Protein AF-A0A5S6QDU8-F1 (afdb_monomer)

Sequence (157 aa):
MADNNNSPTPPPAPKPESVLPIAIEAQVARAKAIKFLIDQMRMSKENLNAQWNSIMCQQDNEVREAIQVAENNTIMRISAECGTDLNQLAALLVSLKMKCTKGSILRCNTWITKNSGNQKCEELIMRYLLAIVKHTRNTAKFKLYILYVVNDLLHNW

Mean predicted aligned error: 12.24 Å

Foldseek 3Di:
DDDDDDDDDDDDDDDDDDPPPPVVVVVVVVVVVVVVVVVVVVVVVVVVVVVVVVVVVVVVVVVVVVVLVVLVVVLVVLCVVLVHDCVVLVVLLVVCLVPVDPVSLVVNLVSQVVSPPDPSSVVSVVSVLVSVLPDPPRDPVSNVSSVVSVVVNVVVD

Solvent-accessible surface area (backbone atoms only — not comparable to full-atom values): 9206 Å² total; per-residue (Å²): 134,88,81,91,83,90,83,87,85,80,83,86,78,85,80,86,81,84,81,66,72,70,61,55,56,55,51,52,53,49,50,52,52,51,51,52,52,52,51,50,52,49,52,53,50,52,51,52,51,51,51,50,54,51,51,53,53,49,52,55,48,53,53,53,50,52,50,52,51,54,51,50,53,50,44,53,52,46,28,63,76,61,72,50,71,63,66,61,54,49,55,47,49,51,49,32,63,77,48,82,40,73,70,42,48,48,53,46,51,54,54,49,61,69,61,38,82,44,72,68,35,41,51,36,50,53,52,51,55,48,53,54,57,68,38,80,91,53,51,70,70,47,43,51,52,51,50,51,49,51,53,53,46,66,76,73,105

Organism: Trichuris muris (NCBI:txid70415)

InterPro domains:
  IPR006569 CID domain [PF04818] (91-156)
  IPR006569 CID domain [PS51391] (81-157)
  IPR008942 ENTH/VHS [G3DSA:1.25.40.90] (82-157)

pLDDT: mean 84.75, std 15.49, range [37.91, 96.88]

Radius of gyration: 42.69 Å; Cα contacts (8 Å, |Δi|>4): 56; chains: 1; bounding box: 100×36×125 Å

Secondary structure (DSSP, 8-state):
-------PPPPPPPPPP---HHHHHHHHHHHHHHHHHHHHHHHHHHHHHHHHHHHHHHHHHHHHHHHHHHHHHHHHHHHHHHT--HHHHHHHHHHHHH---HHHHHHHHHHHHHH--SHHHHHHHHHHHHHHHH-TTS-HHHHHHHHHHHHHHHHH-

Nearest PDB structures (foldseek):
  6ww7-assembly1_B  TM=3.226E-01  e=5.254E+00  Homo sapiens

Structure (mmCIF, N/CA/C/O backbone):
data_AF-A0A5S6QDU8-F1
#
_entry.id   AF-A0A5S6QDU8-F1
#
loop_
_atom_site.group_PDB
_atom_site.id
_atom_site.type_symbol
_atom_site.label_atom_id
_atom_site.label_alt_id
_atom_site.label_comp_id
_atom_site.label_asym_id
_atom_site.label_entity_id
_atom_site.label_seq_id
_atom_site.pdbx_PDB_ins_code
_atom_site.Cartn_x
_atom_site.Cartn_y
_atom_site.Cartn_z
_atom_site.occupancy
_atom_site.B_iso_or_equiv
_atom_site.auth_seq_id
_atom_site.auth_comp_id
_atom_site.auth_asym_id
_atom_site.auth_atom_id
_atom_site.pdbx_PDB_model_num
ATOM 1 N N . MET A 1 1 ? 84.782 21.439 -102.615 1.00 37.91 1 MET A N 1
ATOM 2 C CA . MET A 1 1 ? 84.508 22.327 -101.465 1.00 37.91 1 MET A CA 1
ATOM 3 C C . MET A 1 1 ? 83.143 21.905 -100.940 1.00 37.91 1 MET A C 1
ATOM 5 O O . MET A 1 1 ? 82.200 22.018 -101.708 1.00 37.91 1 MET A O 1
ATOM 9 N N . ALA A 1 2 ? 83.112 21.020 -99.933 1.00 43.00 2 ALA A N 1
ATOM 10 C CA . ALA A 1 2 ? 82.956 21.329 -98.490 1.00 43.00 2 ALA A CA 1
ATOM 11 C C . ALA A 1 2 ? 81.476 21.637 -98.169 1.00 43.00 2 ALA A C 1
ATOM 13 O O . ALA A 1 2 ? 80.875 22.400 -98.911 1.00 43.00 2 ALA A O 1
ATOM 14 N N . ASP A 1 3 ? 80.775 21.125 -97.157 1.00 42.22 3 ASP A N 1
ATOM 15 C CA . ASP A 1 3 ? 80.982 20.187 -96.042 1.00 42.22 3 ASP A CA 1
ATOM 16 C C . ASP A 1 3 ? 79.551 19.794 -95.563 1.00 42.22 3 ASP A C 1
ATOM 18 O O . ASP A 1 3 ? 78.639 20.612 -95.638 1.00 42.22 3 ASP A O 1
ATOM 22 N N . ASN A 1 4 ? 79.268 18.519 -95.274 1.00 42.94 4 ASN A N 1
ATOM 23 C CA . ASN A 1 4 ? 78.975 17.962 -93.936 1.00 42.94 4 ASN A CA 1
ATOM 24 C C . ASN A 1 4 ? 77.721 18.495 -93.180 1.00 42.94 4 ASN A C 1
ATOM 26 O O . ASN A 1 4 ? 77.734 19.632 -92.725 1.00 42.94 4 ASN A O 1
ATOM 30 N N . ASN A 1 5 ? 76.689 17.657 -92.944 1.00 40.69 5 ASN A N 1
ATOM 31 C CA . ASN A 1 5 ? 76.358 17.074 -91.616 1.00 40.69 5 ASN A CA 1
ATOM 32 C C . ASN A 1 5 ? 75.013 16.291 -91.575 1.00 40.69 5 ASN A C 1
ATOM 34 O O . ASN A 1 5 ? 73.950 16.840 -91.856 1.00 40.69 5 ASN A O 1
ATOM 38 N N . ASN A 1 6 ? 75.120 15.016 -91.168 1.00 41.16 6 ASN A N 1
ATOM 39 C CA . ASN A 1 6 ? 74.251 14.167 -90.314 1.00 41.16 6 ASN A CA 1
ATOM 40 C C . ASN A 1 6 ? 73.073 14.857 -89.570 1.00 41.16 6 ASN A C 1
ATOM 42 O O . ASN A 1 6 ? 73.219 15.992 -89.140 1.00 41.16 6 ASN A O 1
ATOM 46 N N . SER A 1 7 ? 71.937 14.250 -89.190 1.00 45.84 7 SER A N 1
ATOM 47 C CA . SER A 1 7 ? 71.452 12.859 -89.056 1.00 45.84 7 SER A CA 1
ATOM 48 C C . SER A 1 7 ? 69.986 12.896 -88.521 1.00 45.84 7 SER A C 1
ATOM 50 O O . SER A 1 7 ? 69.493 13.984 -88.223 1.00 45.84 7 SER A O 1
ATOM 52 N N . PRO A 1 8 ? 69.270 11.757 -88.384 1.00 49.16 8 PRO A N 1
ATOM 53 C CA . PRO A 1 8 ? 67.803 11.683 -88.308 1.00 49.16 8 PRO A CA 1
ATOM 54 C C . PRO A 1 8 ? 67.214 11.874 -86.896 1.00 49.16 8 PRO A C 1
ATOM 56 O O . PRO A 1 8 ? 67.831 11.519 -85.892 1.00 49.16 8 PRO A O 1
ATOM 59 N N . THR A 1 9 ? 65.983 12.390 -86.821 1.00 46.47 9 THR A N 1
ATOM 60 C CA . THR A 1 9 ? 65.203 12.546 -85.580 1.00 46.47 9 THR A CA 1
ATOM 61 C C . THR A 1 9 ? 64.370 11.299 -85.221 1.00 46.47 9 THR A C 1
ATOM 63 O O . THR A 1 9 ? 63.997 10.532 -86.111 1.00 46.47 9 THR A O 1
ATOM 66 N N . PRO A 1 10 ? 64.089 11.065 -83.918 1.00 50.50 10 PRO A N 1
ATOM 67 C CA . PRO A 1 10 ? 63.654 9.777 -83.365 1.00 50.50 10 PRO A CA 1
ATOM 68 C C . PRO A 1 10 ? 62.122 9.575 -83.395 1.00 50.50 10 PRO A C 1
ATOM 70 O O . PRO A 1 10 ? 61.382 10.528 -83.644 1.00 50.50 10 PRO A O 1
ATOM 73 N N . PRO A 1 11 ? 61.626 8.352 -83.100 1.00 55.78 11 PRO A N 1
ATOM 74 C CA . PRO A 1 11 ? 60.202 8.022 -83.139 1.00 55.78 11 PRO A CA 1
ATOM 75 C C . PRO A 1 11 ? 59.396 8.714 -82.021 1.00 55.78 11 PRO A C 1
ATOM 77 O O . PRO A 1 11 ? 59.944 8.972 -80.945 1.00 55.78 11 PRO A O 1
ATOM 80 N N . PRO A 1 12 ? 58.085 8.963 -82.216 1.00 50.88 12 PRO A N 1
ATOM 81 C CA . PRO A 1 12 ? 57.238 9.585 -81.202 1.00 50.88 12 PRO A CA 1
ATOM 82 C C . PRO A 1 12 ? 56.990 8.638 -80.021 1.00 50.88 12 PRO A C 1
ATOM 84 O O . PRO A 1 12 ? 56.637 7.473 -80.206 1.00 50.88 12 PRO A O 1
ATOM 87 N N . ALA A 1 13 ? 57.138 9.163 -78.805 1.00 55.50 13 ALA A N 1
ATOM 88 C CA . ALA A 1 13 ? 56.863 8.455 -77.559 1.00 55.50 13 ALA A CA 1
ATOM 89 C C . ALA A 1 13 ? 55.354 8.155 -77.364 1.00 55.50 13 ALA A C 1
ATOM 91 O O . ALA A 1 13 ? 54.510 8.927 -77.835 1.00 55.50 13 ALA A O 1
ATOM 92 N N . PRO A 1 14 ? 54.989 7.083 -76.632 1.00 50.47 14 PRO A N 1
ATOM 93 C CA . PRO A 1 14 ? 53.598 6.761 -76.319 1.00 50.47 14 PRO A CA 1
ATOM 94 C C . PRO A 1 14 ? 53.011 7.757 -75.308 1.00 50.47 14 PRO A C 1
ATOM 96 O O . PRO A 1 14 ? 53.662 8.130 -74.331 1.00 50.47 14 PRO A O 1
ATOM 99 N N . LYS A 1 15 ? 51.759 8.174 -75.534 1.00 51.69 15 LYS A N 1
ATOM 100 C CA . LYS A 1 15 ? 50.986 9.026 -74.615 1.00 51.69 15 LYS A CA 1
ATOM 101 C C . LYS A 1 15 ? 50.650 8.269 -73.317 1.00 51.69 15 LYS A C 1
ATOM 103 O O . LYS A 1 15 ? 50.342 7.082 -73.391 1.00 51.69 15 LYS A O 1
ATOM 108 N N . PRO A 1 16 ? 50.630 8.939 -72.151 1.00 46.78 16 PRO A N 1
ATOM 109 C CA . PRO A 1 16 ? 50.208 8.319 -70.902 1.00 46.78 16 PRO A CA 1
ATOM 110 C C . PRO A 1 16 ? 48.682 8.133 -70.885 1.00 46.78 16 PRO A C 1
ATOM 112 O O . PRO A 1 16 ? 47.928 9.105 -70.930 1.00 46.78 16 PRO A O 1
ATOM 115 N N . GLU A 1 17 ? 48.228 6.881 -70.825 1.00 48.19 17 GLU A N 1
ATOM 116 C CA . GLU A 1 17 ? 46.833 6.525 -70.548 1.00 48.19 17 GLU A CA 1
ATOM 117 C C . GLU A 1 17 ? 46.452 6.923 -69.111 1.00 48.19 17 GLU A C 1
ATOM 119 O O . GLU A 1 17 ? 47.146 6.624 -68.138 1.00 48.19 17 GLU A O 1
ATOM 124 N N . SER A 1 18 ? 45.332 7.631 -68.973 1.00 55.12 18 SER A N 1
ATOM 125 C CA . SER A 1 18 ? 44.791 8.138 -67.712 1.00 55.12 18 SER A CA 1
ATOM 126 C C . SER A 1 18 ? 44.053 7.042 -66.925 1.00 55.12 18 SER A C 1
ATOM 128 O O . SER A 1 18 ? 42.909 6.720 -67.238 1.00 55.12 18 SER A O 1
ATOM 130 N N . VAL A 1 19 ? 44.658 6.512 -65.858 1.00 53.44 19 VAL A N 1
ATOM 131 C CA . VAL A 1 19 ? 44.087 5.430 -65.011 1.00 53.44 19 VAL A CA 1
ATOM 132 C C . VAL A 1 19 ? 43.281 5.960 -63.795 1.00 53.44 19 VAL A C 1
ATOM 134 O O . VAL A 1 19 ? 42.958 5.231 -62.865 1.00 53.44 19 VAL A O 1
ATOM 137 N N . LEU A 1 20 ? 42.926 7.247 -63.751 1.00 54.84 20 LEU A N 1
ATOM 138 C CA . LEU A 1 20 ? 42.462 7.906 -62.512 1.00 54.84 20 LEU A CA 1
ATOM 139 C C . LEU A 1 20 ? 40.944 7.856 -62.155 1.00 54.84 20 LEU A C 1
ATOM 141 O O . LEU A 1 20 ? 40.658 7.936 -60.960 1.00 54.84 20 LEU A O 1
ATOM 145 N N . PRO A 1 21 ? 39.951 7.693 -63.060 1.00 57.19 21 PRO A N 1
ATOM 146 C CA . PRO A 1 21 ? 38.528 7.823 -62.675 1.00 57.19 21 PRO A CA 1
ATOM 147 C C . PRO A 1 21 ? 37.938 6.667 -61.838 1.00 57.19 21 PRO A C 1
ATOM 149 O O . PRO A 1 21 ? 37.143 6.899 -60.930 1.00 57.19 21 PRO A O 1
ATOM 152 N N . ILE A 1 22 ? 38.348 5.419 -62.092 1.00 58.53 22 ILE A N 1
ATOM 153 C CA . ILE A 1 22 ? 37.706 4.211 -61.523 1.00 58.53 22 ILE A CA 1
ATOM 154 C C . ILE A 1 22 ? 38.006 4.045 -60.017 1.00 58.53 22 ILE A C 1
ATOM 156 O O . ILE A 1 22 ? 37.202 3.504 -59.256 1.00 58.53 22 ILE A O 1
ATOM 160 N N . ALA A 1 23 ? 39.152 4.550 -59.553 1.00 64.44 23 ALA A N 1
ATOM 161 C CA . ALA A 1 23 ? 39.585 4.403 -58.165 1.00 64.44 23 ALA A CA 1
ATOM 162 C C . ALA A 1 23 ? 38.773 5.264 -57.178 1.00 64.44 23 ALA A C 1
ATOM 164 O O . ALA A 1 23 ? 38.587 4.861 -56.032 1.00 64.44 23 ALA A O 1
ATOM 165 N N . ILE A 1 24 ? 38.267 6.430 -57.596 1.00 68.50 24 ILE A N 1
ATOM 166 C CA . ILE A 1 24 ? 37.560 7.369 -56.707 1.00 68.50 24 ILE A CA 1
ATOM 167 C C . ILE A 1 24 ? 36.131 6.883 -56.426 1.00 68.50 24 ILE A C 1
ATOM 169 O O . ILE A 1 24 ? 35.693 6.880 -55.274 1.00 68.50 24 ILE A O 1
ATOM 173 N N . GLU A 1 25 ? 35.419 6.393 -57.442 1.00 76.62 25 GLU A N 1
ATOM 174 C CA . GLU A 1 25 ? 34.058 5.856 -57.293 1.00 76.62 25 GLU A CA 1
ATOM 175 C C . GLU A 1 25 ? 34.021 4.615 -56.392 1.00 76.62 25 GLU A C 1
ATOM 177 O O . GLU A 1 25 ? 33.155 4.499 -55.520 1.00 76.62 25 GLU A O 1
ATOM 182 N N . ALA A 1 26 ? 35.016 3.730 -56.524 1.00 79.00 26 ALA A N 1
ATOM 183 C CA . ALA A 1 26 ? 35.165 2.562 -55.661 1.00 79.00 26 ALA A CA 1
ATOM 184 C C . ALA A 1 26 ? 35.370 2.949 -54.183 1.00 79.00 26 ALA A C 1
ATOM 186 O O . ALA 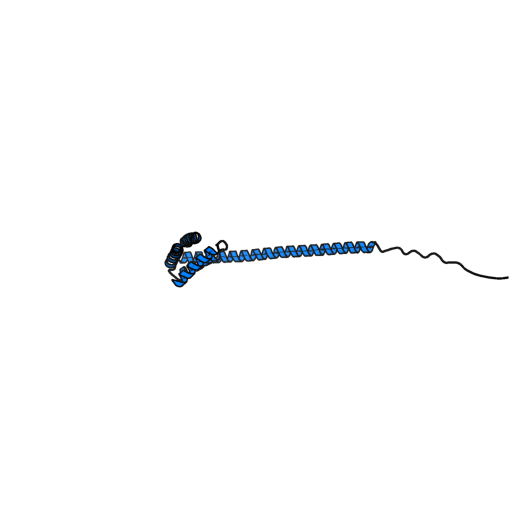A 1 26 ? 34.820 2.304 -53.286 1.00 79.00 26 ALA A O 1
ATOM 187 N N . GLN A 1 27 ? 36.113 4.026 -53.908 1.00 82.00 27 GLN A N 1
ATOM 188 C CA . GLN A 1 27 ? 36.326 4.521 -52.543 1.00 82.00 27 GLN A CA 1
ATOM 189 C C . GLN A 1 27 ? 35.070 5.187 -51.967 1.00 82.00 27 GLN A C 1
ATOM 191 O O . GLN A 1 27 ? 34.745 4.982 -50.797 1.00 82.00 27 GLN A O 1
ATOM 196 N N . VAL A 1 28 ? 34.304 5.914 -52.787 1.00 85.31 28 VAL A N 1
ATOM 197 C CA . VAL A 1 28 ? 33.010 6.490 -52.383 1.00 85.31 28 VAL A CA 1
ATOM 198 C C . VAL A 1 28 ? 31.986 5.392 -52.072 1.00 85.31 28 VAL A C 1
ATOM 200 O O . VAL A 1 28 ? 31.263 5.491 -51.078 1.00 85.31 28 VAL A O 1
ATOM 203 N N . ALA A 1 29 ? 31.933 4.323 -52.871 1.00 86.69 29 ALA A N 1
ATOM 204 C CA . ALA A 1 29 ? 31.066 3.173 -52.609 1.00 86.69 29 ALA A CA 1
ATOM 205 C C . ALA A 1 29 ? 31.426 2.476 -51.285 1.00 86.69 29 ALA A C 1
ATOM 207 O O . ALA A 1 29 ? 30.540 2.186 -50.477 1.00 86.69 29 ALA A O 1
ATOM 208 N N . ARG A 1 30 ? 32.725 2.292 -51.008 1.00 87.19 30 ARG A N 1
ATOM 209 C CA . ARG A 1 30 ? 33.214 1.762 -49.723 1.00 87.19 30 ARG A CA 1
ATOM 210 C C . ARG A 1 30 ? 32.830 2.657 -48.545 1.00 87.19 30 ARG A C 1
ATOM 212 O O . ARG A 1 30 ? 32.335 2.151 -47.543 1.00 87.19 30 ARG A O 1
ATOM 219 N N . ALA A 1 31 ? 32.986 3.976 -48.666 1.00 88.00 31 ALA A N 1
ATOM 220 C CA . ALA A 1 31 ? 32.606 4.919 -47.613 1.00 88.00 31 ALA A CA 1
ATOM 221 C C . ALA A 1 31 ? 31.097 4.881 -47.305 1.00 88.00 31 ALA A C 1
ATOM 223 O O . ALA A 1 31 ? 30.701 4.909 -46.139 1.00 88.00 31 ALA A O 1
ATOM 224 N N . LYS A 1 32 ? 30.245 4.755 -48.334 1.00 92.06 32 LYS A N 1
ATOM 225 C CA . LYS A 1 32 ? 28.792 4.579 -48.161 1.00 92.06 32 LYS A CA 1
ATOM 226 C C . LYS A 1 32 ? 28.453 3.270 -47.446 1.00 92.06 32 LYS A C 1
ATOM 228 O O . LYS A 1 32 ? 27.620 3.286 -46.543 1.00 92.06 32 LYS A O 1
ATOM 233 N N . ALA A 1 33 ? 29.114 2.167 -47.802 1.00 92.00 33 ALA A N 1
ATOM 234 C CA . ALA A 1 33 ? 28.926 0.878 -47.136 1.00 92.00 33 ALA A CA 1
ATOM 235 C C . ALA A 1 33 ? 29.344 0.930 -45.655 1.00 92.00 33 ALA A C 1
ATOM 237 O O . ALA A 1 33 ? 28.604 0.466 -44.791 1.00 92.00 33 ALA A O 1
ATOM 238 N N . ILE A 1 34 ? 30.480 1.566 -45.345 1.00 92.19 34 ILE A N 1
ATOM 239 C CA . ILE A 1 34 ? 30.939 1.772 -43.963 1.00 92.19 34 ILE A CA 1
ATOM 240 C C . ILE A 1 34 ? 29.925 2.606 -43.175 1.00 92.19 34 ILE A C 1
ATOM 242 O O . ILE A 1 34 ? 29.545 2.221 -42.072 1.00 92.19 34 ILE A O 1
ATOM 246 N N . LYS A 1 35 ? 29.439 3.717 -43.745 1.00 94.50 35 LYS A N 1
ATOM 247 C CA . LYS A 1 35 ? 28.420 4.554 -43.099 1.00 94.50 35 LYS A CA 1
ATOM 248 C C . LYS A 1 35 ? 27.140 3.768 -42.812 1.00 94.50 35 LYS A C 1
ATOM 250 O O . LYS A 1 35 ? 26.632 3.836 -41.700 1.00 94.50 35 LYS A O 1
ATOM 255 N N . PHE A 1 36 ? 26.660 2.987 -43.780 1.00 95.38 36 PHE A N 1
ATOM 256 C CA . PHE A 1 36 ? 25.487 2.135 -43.600 1.00 95.38 36 PHE A CA 1
ATOM 257 C C . PHE A 1 36 ? 25.674 1.141 -42.446 1.00 95.38 36 PHE A C 1
ATOM 259 O O . PHE A 1 36 ? 24.797 1.023 -41.596 1.00 95.38 36 PHE A O 1
ATOM 266 N N . LEU A 1 37 ? 26.830 0.474 -42.364 1.00 94.94 37 LEU A N 1
ATOM 267 C CA . LEU A 1 37 ? 27.134 -0.449 -41.267 1.00 94.94 37 LEU A CA 1
ATOM 268 C C . LEU A 1 37 ? 27.199 0.262 -39.910 1.00 94.94 37 LEU A C 1
ATOM 270 O O . LEU A 1 37 ? 26.683 -0.261 -38.925 1.00 94.94 37 LEU A O 1
ATOM 274 N N . ILE A 1 38 ? 27.784 1.462 -39.848 1.00 95.94 38 ILE A N 1
ATOM 275 C CA . ILE A 1 38 ? 27.804 2.284 -38.628 1.00 95.94 38 ILE A CA 1
ATOM 276 C C . ILE A 1 38 ? 26.381 2.647 -38.195 1.00 95.94 38 ILE A C 1
ATOM 278 O O . ILE A 1 38 ? 26.051 2.513 -37.017 1.00 95.94 38 ILE A O 1
ATOM 282 N N . ASP A 1 39 ? 25.526 3.055 -39.133 1.00 95.06 39 ASP A N 1
ATOM 283 C CA . ASP A 1 39 ? 24.127 3.365 -38.847 1.00 95.06 39 ASP A CA 1
ATOM 284 C C . ASP A 1 39 ? 23.356 2.124 -38.369 1.00 95.06 39 ASP A C 1
ATOM 286 O O . ASP A 1 39 ? 22.620 2.212 -37.387 1.00 95.06 39 ASP A O 1
ATOM 290 N N . GLN A 1 40 ? 23.583 0.951 -38.971 1.00 95.94 40 GLN A N 1
ATOM 291 C CA . GLN A 1 40 ? 22.995 -0.313 -38.509 1.00 95.94 40 GLN A CA 1
ATOM 292 C C . GLN A 1 40 ? 23.458 -0.685 -37.094 1.00 95.94 40 GLN A C 1
ATOM 294 O O . GLN A 1 40 ? 22.636 -1.043 -36.250 1.00 95.94 40 GLN A O 1
ATOM 299 N N . MET A 1 41 ? 24.754 -0.548 -36.794 1.00 92.69 41 MET A N 1
ATOM 300 C CA . MET A 1 41 ? 25.281 -0.781 -35.444 1.00 92.69 41 MET A CA 1
ATOM 301 C C . MET A 1 41 ? 24.664 0.181 -34.426 1.00 92.69 41 MET A C 1
ATOM 303 O O . MET A 1 41 ? 24.292 -0.236 -33.327 1.00 92.69 41 MET A O 1
ATOM 307 N N . ARG A 1 42 ? 24.516 1.459 -34.790 1.00 96.88 42 ARG A N 1
ATOM 308 C CA . ARG A 1 42 ? 23.878 2.469 -33.941 1.00 96.88 42 ARG A CA 1
ATOM 309 C C . ARG A 1 42 ? 22.419 2.114 -33.660 1.00 96.88 42 ARG A C 1
ATOM 311 O O . ARG A 1 42 ? 22.037 2.061 -32.495 1.00 96.88 42 ARG A O 1
ATOM 318 N N . MET A 1 43 ? 21.637 1.805 -34.695 1.00 94.88 43 MET A N 1
ATOM 319 C CA . MET A 1 43 ? 20.231 1.407 -34.553 1.00 94.88 43 MET A CA 1
ATOM 320 C C . MET A 1 43 ? 20.081 0.138 -33.707 1.00 94.88 43 MET A C 1
ATOM 322 O O . MET A 1 43 ? 19.223 0.074 -32.828 1.00 94.88 43 MET A O 1
ATOM 326 N N . SER A 1 44 ? 20.952 -0.854 -33.910 1.00 95.81 44 SER A N 1
ATOM 327 C CA . SER A 1 44 ? 20.957 -2.078 -33.105 1.00 95.81 44 SER A CA 1
ATOM 328 C C . SER A 1 44 ? 21.258 -1.791 -31.633 1.00 95.81 44 SER A C 1
ATOM 330 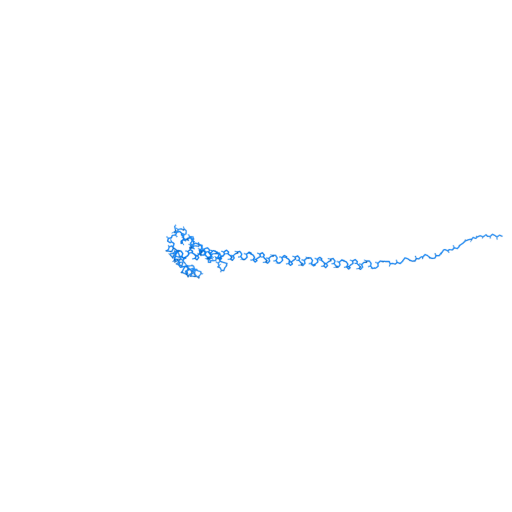O O . SER A 1 44 ? 20.622 -2.374 -30.755 1.00 95.81 44 SER A O 1
ATOM 332 N N . LYS A 1 45 ? 22.208 -0.892 -31.347 1.00 95.50 45 LYS A N 1
ATOM 333 C CA . LYS A 1 45 ? 22.535 -0.476 -29.978 1.00 95.50 45 LYS A CA 1
ATOM 334 C C . LYS A 1 45 ? 21.368 0.261 -29.322 1.00 95.50 45 LYS A C 1
ATOM 336 O O . LYS A 1 45 ? 21.044 -0.028 -28.175 1.00 95.50 45 LYS A O 1
ATOM 341 N N . GLU A 1 46 ? 20.743 1.196 -30.034 1.00 96.75 46 GLU A N 1
ATOM 342 C CA . GLU A 1 46 ? 19.572 1.940 -29.553 1.00 96.75 46 GLU A CA 1
ATOM 343 C C . GLU A 1 46 ? 18.410 0.990 -29.229 1.00 96.75 46 GLU A C 1
ATOM 345 O O . GLU A 1 46 ? 17.826 1.081 -28.149 1.00 96.75 46 GLU A O 1
ATOM 350 N N . ASN A 1 47 ? 18.138 0.021 -30.107 1.00 96.38 47 ASN A N 1
ATOM 351 C CA . ASN A 1 47 ? 17.102 -0.986 -29.892 1.00 96.38 47 ASN A CA 1
ATOM 352 C C . ASN A 1 47 ? 17.401 -1.888 -28.684 1.00 96.38 47 ASN A C 1
ATOM 354 O O . ASN A 1 47 ? 16.526 -2.100 -27.846 1.00 96.38 47 ASN A O 1
ATOM 358 N N . LEU A 1 48 ? 18.638 -2.383 -28.550 1.00 96.06 48 LEU A N 1
ATOM 359 C CA . LEU A 1 48 ? 19.031 -3.199 -27.398 1.00 96.06 48 LEU A CA 1
ATOM 360 C C . LEU A 1 48 ? 18.902 -2.413 -26.086 1.00 96.06 48 LEU A C 1
ATOM 362 O O . LEU A 1 48 ? 18.418 -2.943 -25.089 1.00 96.06 48 LEU A O 1
ATOM 366 N N . ASN A 1 49 ? 19.279 -1.134 -26.095 1.00 95.94 49 ASN A N 1
ATOM 367 C CA . ASN A 1 49 ? 19.142 -0.264 -24.933 1.00 95.94 49 ASN A CA 1
ATOM 368 C C . ASN A 1 49 ? 17.667 -0.034 -24.563 1.00 95.94 49 ASN A C 1
ATOM 370 O O . ASN A 1 49 ? 17.309 -0.069 -23.389 1.00 95.94 49 ASN A O 1
ATOM 374 N N . ALA A 1 50 ? 16.796 0.162 -25.557 1.00 95.94 50 ALA A N 1
ATOM 375 C CA . ALA A 1 50 ? 15.358 0.282 -25.334 1.00 95.94 50 ALA A CA 1
ATOM 376 C C . ALA A 1 50 ? 14.763 -0.996 -24.718 1.00 95.94 50 ALA A C 1
ATOM 378 O O . ALA A 1 50 ? 14.012 -0.910 -23.746 1.00 95.94 50 ALA A O 1
ATOM 379 N N . GLN A 1 51 ? 15.146 -2.175 -25.224 1.00 95.38 51 GLN A N 1
ATOM 380 C CA . GLN A 1 51 ? 14.720 -3.459 -24.659 1.00 95.38 51 GLN A CA 1
ATOM 381 C C . GLN A 1 51 ? 15.199 -3.628 -23.217 1.00 95.38 51 GLN A C 1
ATOM 383 O O . GLN A 1 51 ? 14.400 -3.962 -22.346 1.00 95.38 51 GLN A O 1
ATOM 388 N N . TRP A 1 52 ? 16.474 -3.343 -22.945 1.00 96.38 52 TRP A N 1
ATOM 389 C CA . TRP A 1 52 ? 17.027 -3.434 -21.596 1.00 96.38 52 TRP A CA 1
ATOM 390 C C . TRP A 1 52 ? 16.284 -2.516 -20.617 1.00 96.38 52 TRP A C 1
ATOM 392 O O . TRP A 1 52 ? 15.846 -2.975 -19.566 1.00 96.38 52 TRP A O 1
ATOM 402 N N . ASN A 1 53 ? 16.042 -1.255 -20.992 1.00 96.12 53 ASN A N 1
ATOM 403 C CA . ASN A 1 53 ? 15.274 -0.319 -20.166 1.00 96.12 53 ASN A CA 1
ATOM 404 C C . ASN A 1 53 ? 13.849 -0.823 -19.890 1.00 96.12 53 ASN A C 1
ATOM 406 O O . ASN A 1 53 ? 13.366 -0.706 -18.765 1.00 96.12 53 ASN A O 1
ATOM 410 N N . SER A 1 54 ? 13.186 -1.407 -20.894 1.00 96.31 54 SER A N 1
ATOM 411 C CA . SER A 1 54 ? 11.855 -1.997 -20.725 1.00 96.31 54 SER A CA 1
ATOM 412 C C . SER A 1 54 ? 11.874 -3.164 -19.737 1.00 96.31 54 SER A C 1
ATOM 414 O O . SER A 1 54 ? 11.023 -3.219 -18.853 1.00 96.31 54 SER A O 1
ATOM 416 N N . ILE A 1 55 ? 12.851 -4.070 -19.854 1.00 96.75 55 ILE A N 1
ATOM 417 C CA . ILE A 1 55 ? 13.000 -5.223 -18.954 1.00 96.75 55 ILE A CA 1
ATOM 418 C C . ILE A 1 55 ? 13.261 -4.748 -17.523 1.00 96.75 55 ILE A C 1
ATOM 420 O O . ILE A 1 55 ? 12.617 -5.225 -16.595 1.00 96.75 55 ILE A O 1
ATOM 424 N N . MET A 1 56 ? 14.159 -3.778 -17.335 1.00 96.62 56 MET A N 1
ATOM 425 C CA . MET A 1 56 ? 14.453 -3.226 -16.010 1.00 96.62 56 MET A CA 1
ATOM 426 C C . MET A 1 56 ? 13.228 -2.549 -15.389 1.00 96.62 56 MET A C 1
ATOM 428 O O . MET A 1 56 ? 12.941 -2.747 -14.211 1.00 96.62 56 MET A O 1
ATOM 432 N N . CYS A 1 57 ? 12.468 -1.788 -16.182 1.00 94.75 57 CYS A N 1
ATOM 433 C CA . CYS A 1 57 ? 11.230 -1.164 -15.722 1.00 94.75 57 CYS A CA 1
ATOM 434 C C . CYS A 1 57 ? 10.182 -2.211 -15.313 1.00 94.75 57 CYS A C 1
ATOM 436 O O . CYS A 1 57 ? 9.548 -2.069 -14.265 1.00 94.75 57 CYS A O 1
ATOM 438 N N . GLN A 1 58 ? 10.032 -3.275 -16.106 1.00 94.81 58 GLN A N 1
ATOM 439 C CA . GLN A 1 58 ? 9.122 -4.374 -15.802 1.00 94.81 58 GLN A CA 1
ATOM 440 C C . GLN A 1 58 ? 9.534 -5.104 -14.520 1.00 94.81 58 GLN A C 1
ATOM 442 O O . GLN A 1 58 ? 8.700 -5.275 -13.636 1.00 94.81 58 GLN A O 1
ATOM 447 N N . GLN A 1 59 ? 10.811 -5.462 -14.380 1.00 95.94 59 GLN A N 1
ATOM 448 C CA . GLN A 1 59 ? 11.333 -6.132 -13.190 1.00 95.94 59 GLN A CA 1
ATOM 449 C C . GLN A 1 59 ? 11.081 -5.306 -11.922 1.00 95.94 59 GLN A C 1
ATOM 451 O O . GLN A 1 59 ? 10.616 -5.826 -10.911 1.00 95.94 59 GLN A O 1
ATOM 456 N N . ASP A 1 60 ? 11.350 -4.003 -11.974 1.00 94.19 60 ASP A N 1
ATOM 457 C CA . ASP A 1 60 ? 11.124 -3.093 -10.852 1.00 94.19 60 ASP A CA 1
ATOM 458 C C . ASP A 1 60 ? 9.625 -2.973 -10.503 1.00 94.19 60 ASP A C 1
ATOM 460 O O . ASP A 1 60 ? 9.245 -2.863 -9.334 1.00 94.19 60 ASP A O 1
ATOM 464 N N . ASN A 1 61 ? 8.740 -3.055 -11.502 1.00 93.31 61 ASN A N 1
ATOM 465 C CA . ASN A 1 61 ? 7.299 -3.115 -11.271 1.00 93.31 61 ASN A CA 1
ATOM 466 C C . ASN A 1 61 ? 6.854 -4.445 -10.638 1.00 93.31 61 ASN A C 1
ATOM 468 O O . ASN A 1 61 ? 6.105 -4.419 -9.663 1.00 93.31 61 ASN A O 1
ATOM 472 N N . GLU A 1 62 ? 7.348 -5.580 -11.136 1.00 94.94 62 GLU A N 1
ATOM 473 C CA . GLU A 1 62 ? 7.060 -6.916 -10.594 1.00 94.94 62 GLU A CA 1
ATOM 474 C C . GLU A 1 62 ? 7.507 -7.037 -9.132 1.00 94.94 62 GLU A C 1
ATOM 476 O O . GLU A 1 62 ? 6.761 -7.530 -8.286 1.00 94.94 62 GLU A O 1
ATOM 481 N N . VAL A 1 63 ? 8.691 -6.512 -8.798 1.00 95.19 63 VAL A N 1
ATOM 482 C CA . VAL A 1 63 ? 9.189 -6.475 -7.416 1.00 95.19 63 VAL A CA 1
ATOM 483 C C . VAL A 1 63 ? 8.268 -5.643 -6.524 1.00 95.19 63 VAL A C 1
ATOM 485 O O . VAL A 1 63 ? 7.892 -6.088 -5.437 1.00 95.19 63 VAL A O 1
ATOM 488 N N . ARG A 1 64 ? 7.868 -4.445 -6.968 1.00 91.19 64 ARG A N 1
ATOM 489 C CA . ARG A 1 64 ? 6.947 -3.591 -6.201 1.00 91.19 64 ARG A CA 1
ATOM 490 C C . ARG A 1 64 ? 5.592 -4.251 -5.978 1.00 91.19 64 ARG A C 1
ATOM 492 O O . ARG A 1 64 ? 5.057 -4.163 -4.872 1.00 91.19 64 ARG A O 1
ATOM 499 N N . GLU A 1 65 ? 5.054 -4.911 -6.995 1.00 91.75 65 GLU A N 1
ATOM 500 C CA . GLU A 1 65 ? 3.789 -5.635 -6.901 1.00 91.75 65 GLU A CA 1
ATOM 501 C C . GLU A 1 65 ? 3.890 -6.813 -5.926 1.00 91.75 65 GLU A C 1
ATOM 503 O O . GLU A 1 65 ? 3.056 -6.938 -5.028 1.00 91.75 65 GLU A O 1
ATOM 508 N N . ALA A 1 66 ? 4.956 -7.614 -6.013 1.00 94.50 66 ALA A N 1
ATOM 509 C CA . ALA A 1 66 ? 5.192 -8.731 -5.102 1.00 94.50 66 ALA A CA 1
ATOM 510 C C . ALA A 1 66 ? 5.296 -8.273 -3.636 1.00 94.50 66 ALA A C 1
ATOM 512 O O . ALA A 1 66 ? 4.688 -8.880 -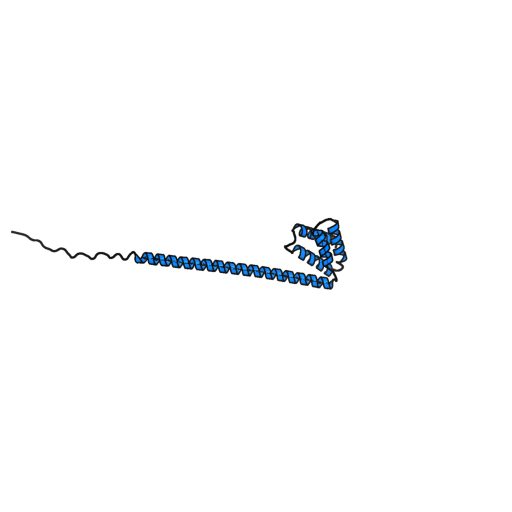2.750 1.00 94.50 66 ALA A O 1
ATOM 513 N N . ILE A 1 67 ? 6.004 -7.166 -3.378 1.00 93.62 67 ILE A N 1
ATOM 514 C CA . ILE A 1 67 ? 6.086 -6.552 -2.044 1.00 93.62 67 ILE A CA 1
ATOM 515 C C . ILE A 1 67 ? 4.696 -6.121 -1.567 1.00 93.62 67 ILE A C 1
ATOM 517 O O . ILE A 1 67 ? 4.311 -6.432 -0.441 1.00 93.62 67 ILE A O 1
ATOM 521 N N . GLN A 1 68 ? 3.924 -5.433 -2.412 1.00 91.81 68 GLN A N 1
ATOM 522 C CA . GLN A 1 68 ? 2.585 -4.969 -2.051 1.00 91.81 68 GLN A CA 1
ATOM 523 C C . GLN A 1 68 ? 1.646 -6.138 -1.715 1.00 91.81 68 GLN A C 1
ATOM 525 O O . GLN A 1 68 ? 0.895 -6.063 -0.740 1.00 91.81 68 GLN A O 1
ATOM 530 N N . VAL A 1 69 ? 1.700 -7.228 -2.484 1.00 93.75 69 VAL A N 1
ATOM 531 C CA . VAL A 1 69 ? 0.920 -8.446 -2.221 1.00 93.75 69 VAL A CA 1
ATOM 532 C C . VAL A 1 69 ? 1.338 -9.086 -0.896 1.00 93.75 69 VAL A C 1
ATOM 534 O O . VAL A 1 6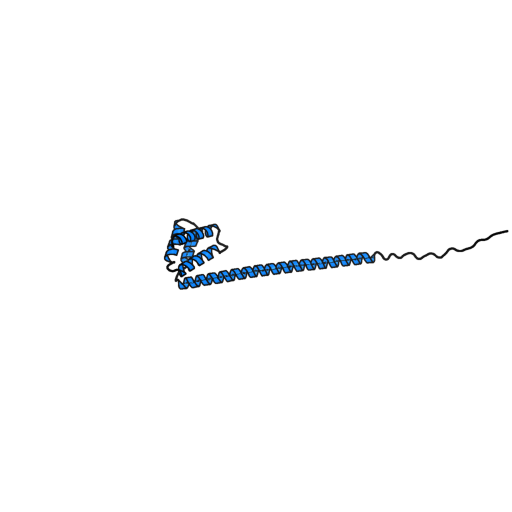9 ? 0.477 -9.417 -0.081 1.00 93.75 69 VAL A O 1
ATOM 537 N N . ALA A 1 70 ? 2.641 -9.214 -0.633 1.00 94.19 70 ALA A N 1
ATOM 538 C CA . ALA A 1 70 ? 3.150 -9.786 0.614 1.00 94.19 70 ALA A CA 1
ATOM 539 C C . ALA A 1 70 ? 2.752 -8.958 1.852 1.00 94.19 70 ALA A C 1
ATOM 541 O O . ALA A 1 70 ? 2.335 -9.513 2.875 1.00 94.19 70 ALA A O 1
ATOM 542 N N . GLU A 1 71 ?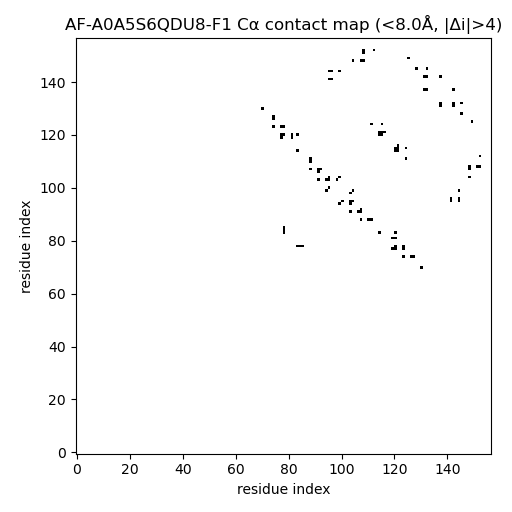 2.824 -7.628 1.756 1.00 93.50 71 GLU A N 1
ATOM 543 C CA . GLU A 1 71 ? 2.366 -6.718 2.809 1.00 93.50 71 GLU A CA 1
ATOM 544 C C . GLU A 1 71 ? 0.859 -6.857 3.049 1.00 93.50 71 GLU A C 1
ATOM 546 O O . GLU A 1 71 ? 0.429 -6.992 4.196 1.00 93.50 71 GLU A O 1
ATOM 551 N N . ASN A 1 72 ? 0.054 -6.897 1.984 1.00 93.25 72 ASN A N 1
ATOM 552 C CA . ASN A 1 72 ? -1.394 -7.045 2.104 1.00 93.25 72 ASN A CA 1
ATOM 553 C C . ASN A 1 72 ? -1.782 -8.401 2.716 1.00 93.25 72 ASN A C 1
ATOM 555 O O . ASN A 1 72 ? -2.626 -8.453 3.607 1.00 93.25 72 ASN A O 1
ATOM 559 N N . ASN A 1 73 ? -1.111 -9.485 2.319 1.00 94.38 73 ASN A N 1
ATOM 560 C CA . ASN A 1 73 ? -1.296 -10.809 2.920 1.00 94.38 73 ASN A CA 1
ATOM 561 C C . ASN A 1 73 ? -0.964 -10.801 4.417 1.00 94.38 73 ASN A C 1
ATOM 563 O O . ASN A 1 73 ? -1.679 -11.401 5.219 1.00 94.38 73 ASN A O 1
ATOM 567 N N . THR A 1 74 ? 0.087 -10.079 4.811 1.00 94.06 74 THR A N 1
ATOM 568 C CA . THR A 1 74 ? 0.455 -9.917 6.223 1.00 94.06 74 THR A CA 1
ATOM 569 C C . THR A 1 74 ? -0.625 -9.166 7.000 1.00 94.06 74 THR A C 1
ATOM 571 O O . THR A 1 74 ? -1.006 -9.604 8.084 1.00 94.06 74 THR A O 1
ATOM 574 N N . ILE A 1 75 ? -1.159 -8.075 6.442 1.00 94.62 75 ILE A N 1
ATOM 575 C CA . ILE A 1 75 ? -2.253 -7.304 7.051 1.00 94.62 75 ILE A CA 1
ATOM 576 C C . ILE A 1 75 ? -3.504 -8.180 7.205 1.00 94.62 75 ILE A C 1
ATOM 578 O O . ILE A 1 75 ? -4.075 -8.229 8.291 1.00 94.62 75 ILE A O 1
ATOM 582 N N . MET A 1 76 ? -3.906 -8.914 6.164 1.00 93.38 76 MET A N 1
ATOM 583 C CA . MET A 1 76 ? -5.079 -9.798 6.215 1.00 93.38 76 MET A CA 1
ATOM 584 C C . MET A 1 76 ? -4.912 -10.922 7.243 1.00 93.38 76 MET A C 1
ATOM 586 O O . MET A 1 76 ? -5.832 -11.194 8.012 1.00 93.38 76 MET A O 1
ATOM 590 N N . ARG A 1 77 ? -3.725 -11.536 7.316 1.00 94.31 77 ARG A N 1
ATOM 591 C CA . ARG A 1 77 ? -3.422 -12.577 8.308 1.00 94.31 77 ARG A CA 1
ATOM 592 C C . ARG A 1 77 ? -3.554 -12.051 9.737 1.00 94.31 77 ARG A C 1
ATOM 594 O O . ARG A 1 77 ? -4.240 -12.661 10.549 1.00 94.31 77 ARG A O 1
ATOM 601 N N . ILE A 1 78 ? -2.933 -10.911 10.045 1.00 92.56 78 ILE A N 1
ATOM 602 C CA . ILE A 1 78 ? -2.978 -10.341 11.401 1.00 92.56 78 ILE A CA 1
ATOM 603 C C . ILE A 1 78 ? -4.386 -9.813 11.722 1.00 92.56 78 ILE A C 1
ATOM 605 O O . ILE A 1 78 ? -4.836 -9.929 12.856 1.00 92.56 78 ILE A O 1
ATOM 609 N N . SER A 1 79 ? -5.122 -9.297 10.731 1.00 92.81 79 SER A N 1
ATOM 610 C CA . SER A 1 79 ? -6.536 -8.920 10.879 1.00 92.81 79 SER A CA 1
ATOM 611 C C . SER A 1 79 ? -7.401 -10.104 11.302 1.00 92.81 79 SER A C 1
ATOM 613 O O . SER A 1 79 ? -8.187 -9.957 12.240 1.00 92.81 79 SER A O 1
ATOM 615 N N . ALA A 1 80 ? -7.199 -11.277 10.693 1.00 91.44 80 ALA A N 1
ATOM 616 C CA . ALA A 1 80 ? -7.878 -12.504 11.093 1.00 91.44 80 ALA A CA 1
ATOM 617 C C . ALA A 1 80 ? -7.491 -12.946 12.517 1.00 91.44 80 ALA A C 1
ATOM 619 O O . ALA A 1 80 ? -8.368 -13.300 13.299 1.00 91.44 80 ALA A O 1
ATOM 620 N N . GLU A 1 81 ? -6.206 -12.866 12.885 1.00 90.75 81 GLU A N 1
ATOM 621 C CA . GLU A 1 81 ? -5.731 -13.186 14.244 1.00 90.75 81 GLU A CA 1
ATOM 622 C C . GLU A 1 81 ? -6.298 -12.237 15.315 1.00 90.75 81 GLU A C 1
ATOM 624 O O . GLU A 1 81 ? -6.605 -12.668 16.424 1.00 90.75 81 GLU A O 1
ATOM 629 N N . CYS A 1 82 ? -6.444 -10.951 14.992 1.00 89.81 82 CYS A N 1
ATOM 630 C CA . CYS A 1 82 ? -6.994 -9.931 15.887 1.00 89.81 82 CYS A CA 1
ATOM 631 C C . CYS A 1 82 ? -8.529 -9.904 15.931 1.00 89.81 82 CYS A C 1
ATOM 633 O O . CYS A 1 82 ? -9.089 -9.227 16.790 1.00 89.81 82 CYS A O 1
ATOM 635 N N . GLY A 1 83 ? -9.217 -10.571 14.997 1.00 88.12 83 GLY A N 1
ATOM 636 C CA . GLY A 1 83 ? -10.670 -10.446 14.840 1.00 88.12 83 GLY A CA 1
ATOM 637 C C . GLY A 1 83 ? -11.124 -9.022 14.487 1.00 88.12 83 GLY A C 1
ATOM 638 O O . GLY A 1 83 ? -12.255 -8.639 14.787 1.00 88.12 83 GLY A O 1
ATOM 639 N N . THR A 1 84 ? -10.246 -8.218 13.877 1.00 87.81 84 THR A N 1
ATOM 640 C CA . THR A 1 84 ? -10.502 -6.802 13.579 1.00 87.81 84 THR A CA 1
ATOM 641 C C . THR A 1 84 ? -10.958 -6.627 12.138 1.00 87.81 84 THR A C 1
ATOM 643 O O . THR A 1 84 ? -10.218 -6.937 11.205 1.00 87.81 84 THR A O 1
ATOM 646 N N . ASP A 1 85 ? -12.144 -6.047 11.956 1.00 88.00 85 ASP A N 1
ATOM 647 C CA . ASP A 1 85 ? -12.699 -5.707 10.645 1.00 88.00 85 ASP A CA 1
ATOM 648 C C . ASP A 1 85 ? -12.171 -4.354 10.135 1.00 88.00 85 ASP A C 1
ATOM 650 O O . ASP A 1 85 ? -12.656 -3.280 10.503 1.00 88.00 85 ASP A O 1
ATOM 654 N N . LEU A 1 86 ? -11.176 -4.406 9.246 1.00 91.38 86 LEU A N 1
ATOM 655 C CA . LEU A 1 86 ? -10.564 -3.216 8.645 1.00 91.38 86 LEU A CA 1
ATOM 656 C C . LEU A 1 86 ? -11.513 -2.436 7.716 1.00 91.38 86 LEU A C 1
ATOM 658 O O . LEU A 1 86 ? -11.226 -1.277 7.404 1.00 91.38 86 LEU A O 1
ATOM 662 N N . ASN A 1 87 ? -12.651 -3.005 7.301 1.00 91.06 87 ASN A N 1
ATOM 663 C CA . ASN A 1 87 ? -13.609 -2.304 6.440 1.00 91.06 87 ASN A CA 1
ATOM 664 C C . ASN A 1 87 ? -14.269 -1.123 7.162 1.00 91.06 87 ASN A C 1
ATOM 666 O O . ASN A 1 87 ? -14.521 -0.080 6.553 1.00 91.06 87 ASN A O 1
ATOM 670 N N . GLN A 1 88 ? -14.491 -1.243 8.473 1.00 91.19 88 GLN A N 1
ATOM 671 C CA . GLN A 1 88 ? -15.018 -0.146 9.287 1.00 91.19 88 GLN A CA 1
ATOM 672 C C . GLN A 1 88 ? -14.040 1.027 9.329 1.00 91.19 88 GLN A C 1
ATOM 674 O O . GLN A 1 88 ? -14.432 2.177 9.111 1.00 91.19 88 GLN A O 1
ATOM 679 N N . LEU A 1 89 ? -12.750 0.736 9.526 1.00 92.12 89 LEU A N 1
ATOM 680 C CA . LEU A 1 89 ? -11.708 1.752 9.460 1.00 92.12 89 LEU A CA 1
ATOM 681 C C . LEU A 1 89 ? -11.629 2.363 8.059 1.00 92.12 89 LEU A C 1
ATOM 683 O O . LEU A 1 89 ? -11.557 3.582 7.932 1.00 92.12 89 LEU A O 1
ATOM 687 N N . ALA A 1 90 ? -11.716 1.555 6.999 1.00 92.00 90 ALA A N 1
ATOM 688 C CA . ALA A 1 90 ? -11.746 2.052 5.626 1.00 92.00 90 ALA A CA 1
ATOM 689 C C . ALA A 1 90 ? -12.877 3.073 5.405 1.00 92.00 90 ALA A C 1
ATOM 691 O O . ALA A 1 90 ? -12.633 4.146 4.853 1.00 92.00 90 ALA A O 1
ATOM 692 N N . ALA A 1 91 ? -14.090 2.796 5.893 1.00 92.69 91 ALA A N 1
ATOM 693 C CA . ALA A 1 91 ? -15.225 3.714 5.789 1.00 92.69 91 ALA A CA 1
ATOM 694 C C . ALA A 1 91 ? -14.987 5.041 6.538 1.00 92.69 91 ALA A C 1
ATOM 696 O O . ALA A 1 91 ? -15.271 6.122 6.008 1.00 92.69 91 ALA A O 1
ATOM 697 N N . LEU A 1 92 ? -14.402 4.986 7.740 1.00 92.62 92 LEU A N 1
ATOM 698 C CA . LEU A 1 92 ? -14.018 6.185 8.495 1.00 92.62 92 LEU A CA 1
ATOM 699 C C . LEU A 1 92 ? -12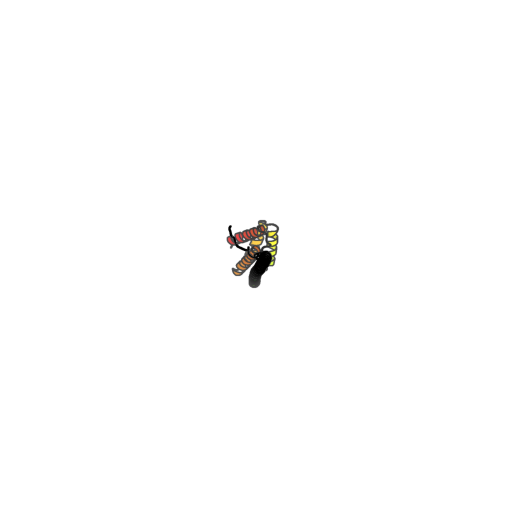.962 7.010 7.747 1.00 92.62 92 LEU A C 1
ATOM 701 O O . LEU A 1 92 ? -13.072 8.235 7.655 1.00 92.62 92 LEU A O 1
ATOM 705 N N . LEU A 1 93 ? -11.981 6.342 7.144 1.00 91.69 93 LEU A N 1
ATOM 706 C CA . LEU A 1 93 ? -10.932 6.984 6.358 1.00 91.69 93 LEU A CA 1
ATOM 707 C C . LEU A 1 93 ? -11.460 7.594 5.053 1.00 91.69 93 LEU A C 1
ATOM 709 O O . LEU A 1 93 ? -10.975 8.647 4.638 1.00 91.69 93 LEU A O 1
ATOM 713 N N . VAL A 1 94 ? -12.489 7.011 4.432 1.00 90.50 94 VAL A N 1
ATOM 714 C CA . VAL A 1 94 ? -13.202 7.633 3.302 1.00 90.50 94 VAL A CA 1
ATOM 715 C C . VAL A 1 94 ? -13.870 8.936 3.744 1.00 90.50 94 VAL A C 1
ATOM 717 O O . VAL A 1 94 ? -13.717 9.960 3.075 1.00 90.50 94 VAL A O 1
ATOM 720 N N . SER A 1 95 ? -14.537 8.948 4.904 1.00 89.25 95 SER A N 1
ATOM 721 C CA . SER A 1 95 ? -15.093 10.185 5.470 1.00 89.25 95 SER A CA 1
ATOM 722 C C . SER A 1 95 ? -14.001 11.229 5.733 1.00 89.25 95 SER A C 1
ATOM 724 O O . SER A 1 95 ? -14.213 12.408 5.446 1.00 89.25 95 SER A O 1
ATOM 726 N N . LEU A 1 96 ? -12.838 10.811 6.244 1.00 90.69 96 LEU A N 1
ATOM 727 C CA . LEU A 1 96 ? -11.690 11.688 6.491 1.00 90.69 96 LEU A CA 1
ATOM 728 C C . LEU A 1 96 ? -11.120 12.268 5.186 1.00 90.69 96 LEU A C 1
ATOM 730 O O . LEU A 1 96 ? -10.793 13.454 5.127 1.00 90.69 96 LEU A O 1
ATOM 734 N N . LYS A 1 97 ? -11.055 11.454 4.123 1.00 89.00 97 LYS A N 1
ATOM 735 C CA . LYS A 1 97 ? -10.618 11.864 2.781 1.00 89.00 97 LYS A CA 1
ATOM 736 C C . LYS A 1 97 ? -11.527 12.936 2.183 1.00 89.00 97 LYS A C 1
ATOM 738 O O . LYS A 1 97 ? -11.029 13.870 1.561 1.00 89.00 97 LYS A O 1
ATOM 743 N N . MET A 1 98 ? -12.839 12.811 2.386 1.00 87.00 98 MET A N 1
ATOM 744 C CA . MET A 1 98 ? -13.833 13.765 1.885 1.00 87.00 98 MET A CA 1
ATOM 745 C C . MET A 1 98 ? -13.835 15.073 2.683 1.00 87.00 98 MET A C 1
ATOM 747 O O . MET A 1 98 ? -13.850 16.157 2.101 1.00 87.00 98 MET A O 1
ATOM 751 N N . LYS A 1 99 ? -13.818 14.985 4.018 1.00 85.00 99 LYS A N 1
ATOM 752 C CA . LYS A 1 99 ? -13.782 16.141 4.921 1.00 85.00 99 LYS A CA 1
ATOM 753 C C . LYS A 1 99 ? -12.935 15.830 6.150 1.00 85.00 99 LYS A C 1
ATOM 755 O O . LYS A 1 99 ? -13.387 15.179 7.090 1.00 85.00 99 LYS A O 1
ATOM 760 N N . CYS A 1 100 ? -11.734 16.397 6.190 1.00 84.62 100 CYS A N 1
ATOM 761 C CA . CYS A 1 100 ? -10.904 16.360 7.385 1.00 84.62 100 CYS A CA 1
ATOM 762 C C . CYS A 1 100 ? -11.396 17.392 8.400 1.00 84.62 100 CYS A C 1
ATOM 764 O O . CYS A 1 100 ? -11.004 18.557 8.378 1.00 84.62 100 CYS A O 1
ATOM 766 N N . THR A 1 101 ? -12.289 16.955 9.280 1.00 88.12 101 THR A N 1
ATOM 767 C CA . THR A 1 101 ? -12.732 17.723 10.445 1.00 88.12 101 THR A CA 1
ATOM 768 C C . THR A 1 101 ? -12.180 17.099 11.717 1.00 88.12 101 THR A C 1
ATOM 770 O O . THR A 1 101 ? -11.955 15.889 11.769 1.00 88.12 101 THR A O 1
ATOM 773 N N . LYS A 1 102 ? -12.048 17.903 12.779 1.00 86.31 102 LYS A N 1
ATOM 774 C CA . LYS A 1 102 ? -11.653 17.418 14.111 1.00 86.31 102 LYS A CA 1
ATOM 775 C C . LYS A 1 102 ? -12.511 16.231 14.574 1.00 86.31 102 LYS A C 1
ATOM 777 O O . LYS A 1 102 ? -11.984 15.266 15.108 1.00 86.31 102 LYS A O 1
ATOM 782 N N . GLY A 1 103 ? -13.818 16.252 14.290 1.00 87.56 103 GLY A N 1
ATOM 783 C CA . GLY A 1 103 ? -14.715 15.133 14.597 1.00 87.56 103 GLY A CA 1
ATOM 784 C C . GLY A 1 103 ? -14.440 13.863 13.783 1.00 87.56 103 GLY A C 1
ATOM 785 O O . GLY A 1 103 ? -14.631 12.766 14.292 1.00 87.56 103 GLY A O 1
ATOM 786 N N . SER A 1 104 ? -13.975 13.982 12.537 1.00 88.00 104 SER A N 1
ATOM 787 C CA . SER A 1 104 ? -13.623 12.821 11.704 1.00 88.00 104 SER A CA 1
ATOM 788 C C . SER A 1 104 ? -12.315 12.175 12.158 1.00 88.00 104 SER A C 1
ATOM 790 O O . SER A 1 104 ? -12.238 10.952 12.208 1.00 88.00 104 SER A O 1
ATOM 792 N N . ILE A 1 105 ? -11.335 12.992 12.561 1.00 87.12 105 ILE A N 1
ATOM 793 C CA . ILE A 1 105 ? -10.088 12.532 13.191 1.00 87.12 105 ILE A CA 1
ATOM 794 C C . ILE A 1 105 ? -10.403 11.823 14.510 1.00 87.12 105 ILE A C 1
ATOM 796 O O . ILE A 1 105 ? -10.011 10.676 14.693 1.00 87.12 105 ILE A O 1
ATOM 800 N N . LEU A 1 106 ? -11.199 12.455 15.382 1.00 89.50 106 LEU A N 1
ATOM 801 C CA . LEU A 1 106 ? -11.580 11.874 16.669 1.00 89.50 106 LEU A CA 1
ATOM 802 C C . LEU A 1 106 ? -12.283 10.522 16.503 1.00 89.50 106 LEU A C 1
ATOM 804 O O . LEU A 1 106 ? -11.932 9.579 17.198 1.00 89.50 106 LEU A O 1
ATOM 808 N N . ARG A 1 107 ? -13.218 10.389 15.548 1.00 90.94 107 ARG A N 1
ATOM 809 C CA . ARG A 1 107 ? -13.870 9.098 15.259 1.00 90.94 107 ARG A CA 1
ATOM 810 C C . ARG A 1 107 ? -12.878 8.019 14.825 1.00 90.94 107 ARG A C 1
ATOM 812 O O . ARG A 1 107 ? -13.025 6.879 15.254 1.00 90.94 107 ARG A O 1
ATOM 819 N N . CYS A 1 108 ? -11.889 8.367 13.995 1.00 91.25 108 CYS A N 1
ATOM 820 C CA . CYS A 1 108 ? -10.831 7.431 13.610 1.00 91.25 108 CYS A CA 1
ATOM 821 C C . CYS A 1 108 ? -10.021 7.007 14.840 1.00 91.25 108 CYS A C 1
ATOM 823 O O . CYS A 1 108 ? -9.890 5.813 15.080 1.00 91.25 108 CYS A O 1
ATOM 825 N N . ASN A 1 109 ? -9.566 7.963 15.655 1.00 89.38 109 ASN A N 1
ATOM 826 C CA . ASN A 1 109 ? -8.791 7.680 16.866 1.00 89.38 109 ASN A CA 1
ATOM 827 C C . ASN A 1 109 ? -9.577 6.810 17.852 1.00 89.38 109 ASN A C 1
ATOM 829 O O . ASN A 1 109 ? -9.065 5.798 18.306 1.00 89.38 109 ASN A O 1
ATOM 833 N N . THR A 1 110 ? -10.844 7.135 18.129 1.00 91.25 110 THR A N 1
ATOM 834 C CA . THR A 1 110 ? -11.691 6.338 19.028 1.00 91.25 110 THR A CA 1
ATOM 835 C C . THR A 1 110 ? -11.868 4.906 18.531 1.00 91.25 110 THR A C 1
ATOM 837 O O . THR A 1 110 ? -11.793 3.978 19.332 1.00 91.25 110 THR A O 1
ATOM 840 N N . TRP A 1 111 ? -12.094 4.705 17.227 1.00 92.94 111 TRP A N 1
ATOM 841 C CA . TRP A 1 111 ? -12.191 3.357 16.663 1.00 92.94 111 TRP A CA 1
ATOM 842 C C . TRP A 1 111 ? -10.861 2.611 16.790 1.00 92.94 111 TRP A C 1
ATOM 844 O O . TRP A 1 111 ? -10.838 1.471 17.240 1.00 92.94 111 TRP A O 1
ATOM 854 N N . ILE A 1 112 ? -9.752 3.275 16.454 1.00 91.56 112 ILE A N 1
ATOM 855 C CA . ILE A 1 112 ? -8.414 2.687 16.507 1.00 91.56 112 ILE A CA 1
ATOM 856 C C . ILE A 1 112 ? -8.067 2.275 17.937 1.00 91.56 112 ILE A C 1
ATOM 858 O O . ILE A 1 112 ? -7.780 1.108 18.163 1.00 91.56 112 ILE A O 1
ATOM 862 N N . THR A 1 113 ? -8.187 3.170 18.917 1.00 88.81 113 THR A N 1
ATOM 863 C CA . THR A 1 113 ? -7.900 2.856 20.324 1.00 88.81 113 THR A CA 1
ATOM 864 C C . THR A 1 113 ? -8.808 1.748 20.863 1.00 88.81 113 THR 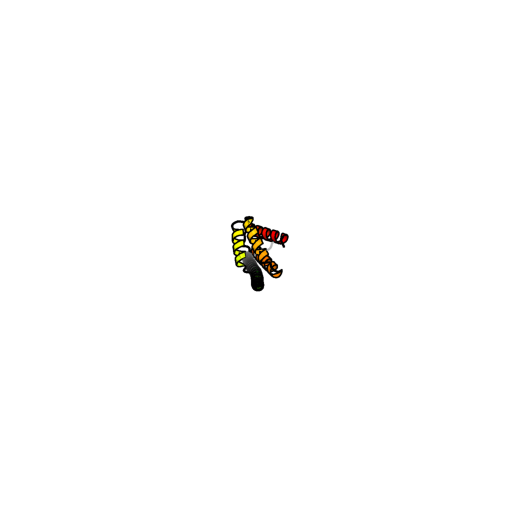A C 1
ATOM 866 O O . THR A 1 113 ? -8.356 0.911 21.635 1.00 88.81 113 THR A O 1
ATOM 869 N N . LYS A 1 114 ? -10.074 1.681 20.429 1.00 90.06 114 LYS A N 1
ATOM 870 C CA . LYS A 1 114 ? -10.991 0.597 20.821 1.00 90.06 114 LYS A CA 1
ATOM 871 C C . LYS A 1 114 ? -10.572 -0.768 20.257 1.00 90.06 114 LYS A C 1
ATOM 873 O O . LYS A 1 114 ? -10.813 -1.787 20.901 1.00 90.06 114 LYS A O 1
ATOM 878 N N . ASN A 1 115 ? -9.976 -0.794 19.067 1.00 87.88 115 ASN A N 1
ATOM 879 C CA . ASN A 1 115 ? -9.562 -2.015 18.371 1.00 87.88 115 ASN A CA 1
ATOM 880 C C . ASN A 1 115 ? -8.071 -2.364 18.574 1.00 87.88 115 ASN A C 1
ATOM 882 O O . ASN A 1 115 ? -7.648 -3.466 18.223 1.00 87.88 115 ASN A O 1
ATOM 886 N N . SER A 1 116 ? -7.295 -1.475 19.194 1.00 83.94 116 SER A N 1
ATOM 887 C CA . SER A 1 116 ? -5.910 -1.665 19.645 1.00 83.94 116 SER A CA 1
ATOM 888 C C . SER A 1 116 ? -5.849 -2.292 21.045 1.00 83.94 116 SER A C 1
ATOM 890 O O . SER A 1 116 ? -5.291 -1.724 21.974 1.00 83.94 116 SER A O 1
ATOM 892 N N . GLY A 1 117 ? -6.459 -3.465 21.235 1.00 81.38 117 GLY A N 1
ATOM 893 C CA . GLY A 1 117 ? -6.460 -4.136 22.546 1.00 81.38 117 GLY A CA 1
ATOM 894 C C . GLY A 1 117 ? -5.141 -4.834 22.907 1.00 81.38 117 GLY A C 1
ATOM 895 O O . GLY A 1 117 ? -4.958 -5.264 24.043 1.00 81.38 117 GLY A O 1
ATOM 896 N N . ASN A 1 118 ? -4.243 -5.009 21.937 1.00 85.81 118 ASN A N 1
ATOM 897 C CA . ASN A 1 118 ? -2.938 -5.632 22.119 1.00 85.81 118 ASN A CA 1
ATOM 898 C C . ASN A 1 118 ? -1.936 -5.089 21.086 1.00 85.81 118 ASN A C 1
ATOM 900 O O . ASN A 1 118 ? -2.327 -4.557 20.042 1.00 85.81 118 ASN A O 1
ATOM 904 N N . GLN A 1 119 ? -0.645 -5.317 21.340 1.00 88.56 119 GLN A N 1
ATOM 905 C CA . GLN A 1 119 ? 0.444 -4.852 20.477 1.00 88.56 119 GLN A CA 1
ATOM 906 C C . GLN A 1 119 ? 0.337 -5.366 19.028 1.00 88.56 119 GLN A C 1
ATOM 908 O O . GLN A 1 119 ? 0.699 -4.661 18.089 1.00 88.56 119 GLN A O 1
ATOM 913 N N . LYS A 1 120 ? -0.196 -6.578 18.806 1.00 89.56 120 LYS A N 1
ATOM 914 C CA . LYS A 1 120 ? -0.401 -7.111 17.446 1.00 89.56 120 LYS A CA 1
ATOM 915 C C . LYS A 1 120 ? -1.477 -6.336 16.681 1.00 89.56 120 LYS A C 1
ATOM 917 O O . LYS A 1 120 ? -1.342 -6.127 15.478 1.00 89.56 120 LYS A O 1
ATOM 922 N N . CYS A 1 121 ? -2.543 -5.912 17.354 1.00 90.44 121 CYS A N 1
ATOM 923 C CA . CYS A 1 121 ? -3.633 -5.164 16.738 1.00 90.44 121 CYS A CA 1
ATOM 924 C C . CYS A 1 121 ? -3.246 -3.697 16.514 1.00 90.44 121 CYS A C 1
ATOM 926 O O . CYS A 1 121 ? -3.632 -3.118 15.501 1.00 90.44 121 CYS A O 1
ATOM 928 N N . GLU A 1 122 ? -2.400 -3.124 17.370 1.00 90.62 122 GLU A N 1
ATOM 929 C CA . GLU A 1 122 ? -1.739 -1.841 17.098 1.00 90.62 122 GLU A CA 1
ATOM 930 C C . GLU A 1 122 ? -0.850 -1.927 15.852 1.00 90.62 122 GLU A C 1
ATOM 932 O O . GLU A 1 122 ? -0.967 -1.109 14.936 1.00 90.62 122 GLU A O 1
ATOM 937 N N . GLU A 1 123 ? -0.006 -2.960 15.774 1.00 91.75 123 GLU A N 1
ATOM 938 C CA . GLU A 1 123 ? 0.869 -3.212 14.629 1.00 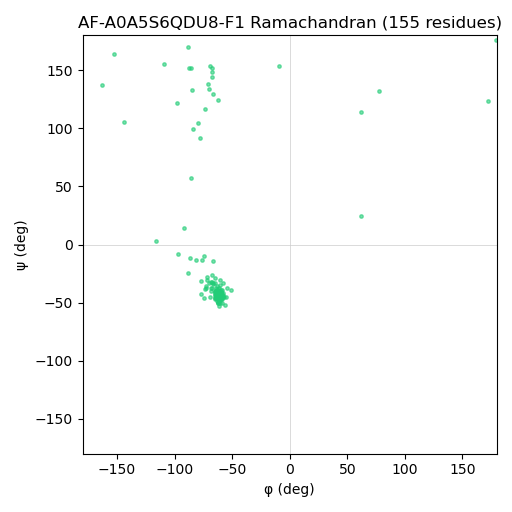91.75 123 GLU A CA 1
ATOM 939 C C . GLU A 1 123 ? 0.063 -3.404 13.334 1.00 91.75 123 GLU A C 1
ATOM 941 O O . GLU A 1 123 ? 0.427 -2.859 12.288 1.00 91.75 123 GLU A O 1
ATOM 946 N N . LEU A 1 124 ? -1.061 -4.125 13.395 1.00 94.31 124 LEU A N 1
ATOM 947 C CA . LEU A 1 124 ? -2.003 -4.275 12.286 1.00 94.31 124 LEU A CA 1
ATOM 948 C C . LEU A 1 124 ? -2.502 -2.921 11.776 1.00 94.31 124 LEU A C 1
ATOM 950 O O . LEU A 1 124 ? -2.453 -2.660 10.571 1.00 94.31 124 LEU A O 1
ATOM 954 N N . ILE A 1 125 ? -2.992 -2.072 12.680 1.00 93.06 125 ILE A N 1
ATOM 955 C CA . ILE A 1 125 ? -3.562 -0.773 12.321 1.00 93.06 125 ILE A CA 1
ATOM 956 C C . ILE A 1 125 ? -2.477 0.127 11.732 1.00 93.06 125 ILE A C 1
ATOM 958 O O . ILE A 1 125 ? -2.693 0.732 10.682 1.00 93.06 125 ILE A O 1
ATOM 962 N N . MET A 1 126 ? -1.286 0.156 12.333 1.00 93.12 126 MET A N 1
ATOM 963 C CA . MET A 1 126 ? -0.157 0.925 11.808 1.00 93.12 126 MET A CA 1
ATOM 964 C C . MET A 1 126 ? 0.273 0.441 10.420 1.00 93.12 126 MET A C 1
ATOM 966 O O . MET A 1 126 ? 0.459 1.261 9.518 1.00 93.12 126 MET A O 1
ATOM 970 N N . ARG A 1 127 ? 0.362 -0.878 10.196 1.00 94.00 127 ARG A N 1
ATOM 971 C CA . ARG A 1 127 ? 0.651 -1.445 8.866 1.00 94.00 127 ARG A CA 1
ATOM 972 C C . ARG A 1 127 ? -0.411 -1.064 7.839 1.00 94.00 127 ARG A C 1
ATOM 974 O O . ARG A 1 127 ? -0.068 -0.712 6.712 1.00 94.00 127 ARG A O 1
ATOM 981 N N . TYR A 1 128 ? -1.683 -1.097 8.222 1.00 94.62 128 TYR A N 1
ATOM 982 C CA . TYR A 1 128 ? -2.783 -0.721 7.341 1.00 94.62 128 TYR A CA 1
ATOM 983 C C . TYR A 1 128 ? -2.742 0.768 6.963 1.00 94.62 128 TYR A C 1
ATOM 985 O O . TYR A 1 128 ? -2.813 1.113 5.781 1.00 94.62 128 TYR A O 1
ATOM 993 N N . LEU A 1 129 ? -2.543 1.661 7.939 1.00 93.75 129 LEU A N 1
ATOM 994 C CA . LEU A 1 129 ? -2.391 3.098 7.691 1.00 93.75 129 LEU A CA 1
ATOM 995 C C . LEU A 1 129 ? -1.162 3.396 6.818 1.00 93.75 129 LEU A C 1
ATOM 997 O O . LEU A 1 129 ? -1.243 4.209 5.894 1.00 93.75 129 LEU A O 1
ATOM 1001 N N . LEU A 1 130 ? -0.047 2.696 7.047 1.00 93.88 130 LEU A N 1
ATOM 1002 C CA . LEU A 1 130 ? 1.147 2.803 6.212 1.00 93.88 130 LEU A CA 1
ATOM 1003 C C . LEU A 1 130 ? 0.866 2.371 4.764 1.00 93.88 130 LEU A C 1
ATOM 1005 O O . LEU A 1 130 ? 1.243 3.090 3.837 1.00 93.88 130 LEU A O 1
ATOM 1009 N N . ALA A 1 131 ? 0.157 1.258 4.548 1.00 93.12 131 ALA A N 1
ATOM 1010 C CA . ALA A 1 131 ? -0.226 0.797 3.211 1.00 93.12 131 ALA A CA 1
ATOM 1011 C C . ALA A 1 131 ? -1.064 1.850 2.459 1.00 93.12 131 ALA A C 1
ATOM 1013 O O . ALA A 1 131 ? -0.843 2.107 1.272 1.00 93.12 131 ALA A O 1
ATOM 1014 N N . ILE A 1 132 ? -1.966 2.540 3.163 1.00 92.19 132 ILE A N 1
ATOM 1015 C CA . ILE A 1 132 ? -2.759 3.643 2.604 1.00 92.19 132 ILE A CA 1
ATOM 1016 C C . ILE A 1 132 ? -1.866 4.824 2.199 1.00 92.19 132 ILE A C 1
ATOM 1018 O O . ILE A 1 132 ? -2.049 5.390 1.118 1.00 92.19 132 ILE A O 1
ATOM 1022 N N . VAL A 1 133 ? -0.883 5.199 3.020 1.00 93.00 133 VAL A N 1
ATOM 1023 C CA . VAL A 1 133 ? 0.044 6.303 2.707 1.00 93.00 133 VAL A CA 1
ATOM 1024 C C . VAL A 1 133 ? 0.969 5.955 1.535 1.00 93.00 133 VAL A C 1
ATOM 1026 O O . VAL A 1 133 ? 1.230 6.811 0.680 1.00 93.00 133 VAL A O 1
ATOM 1029 N N . LYS A 1 134 ? 1.425 4.699 1.448 1.00 90.62 134 LYS A N 1
ATOM 1030 C CA . LYS A 1 134 ? 2.258 4.196 0.343 1.00 90.62 134 LYS A CA 1
ATOM 1031 C C . LYS A 1 134 ? 1.515 4.189 -0.993 1.00 90.62 134 LYS A C 1
ATOM 1033 O O . LYS A 1 134 ? 2.138 4.380 -2.034 1.00 90.62 134 LYS A O 1
ATOM 1038 N N . HIS A 1 135 ? 0.192 4.031 -0.984 1.00 89.25 135 HIS A N 1
ATOM 1039 C CA . HIS A 1 135 ? -0.588 3.958 -2.214 1.00 89.25 135 HIS A CA 1
ATOM 1040 C C . HIS A 1 135 ? -0.492 5.257 -3.041 1.00 89.25 135 HIS A C 1
ATOM 1042 O O . HIS A 1 135 ? -0.797 6.361 -2.575 1.00 89.25 135 HIS A O 1
ATOM 1048 N N . THR A 1 136 ? -0.072 5.133 -4.301 1.00 84.19 136 THR A N 1
ATOM 1049 C CA . THR A 1 136 ? 0.196 6.267 -5.207 1.00 84.19 136 THR A CA 1
ATOM 1050 C C . THR A 1 136 ? -1.062 7.037 -5.598 1.00 84.19 136 THR A C 1
ATOM 1052 O O . THR A 1 136 ? -0.988 8.238 -5.836 1.00 84.19 136 THR A O 1
ATOM 1055 N N . ARG A 1 137 ? -2.238 6.392 -5.589 1.00 87.94 137 ARG A N 1
ATOM 1056 C CA . ARG A 1 137 ? -3.524 7.039 -5.920 1.00 87.94 137 ARG A CA 1
ATOM 1057 C C . ARG A 1 137 ? -4.055 7.966 -4.820 1.00 87.94 137 ARG A C 1
ATOM 1059 O O . ARG A 1 137 ? -5.045 8.667 -5.029 1.00 87.94 137 ARG A O 1
ATOM 1066 N N . ASN A 1 138 ? -3.449 7.961 -3.633 1.00 90.00 138 ASN A N 1
ATOM 1067 C CA . ASN A 1 138 ? -3.868 8.830 -2.539 1.00 90.00 138 ASN A CA 1
ATOM 1068 C C . ASN A 1 138 ? -3.228 10.215 -2.657 1.00 90.00 138 ASN A C 1
ATOM 1070 O O . ASN A 1 138 ? -2.026 10.348 -2.869 1.00 90.00 138 ASN A O 1
ATOM 1074 N N . THR A 1 139 ? -4.040 11.261 -2.501 1.00 92.25 139 THR A N 1
ATOM 1075 C CA . THR A 1 139 ? -3.576 12.649 -2.604 1.00 92.25 139 THR A CA 1
ATOM 1076 C C . THR A 1 139 ? -2.635 12.991 -1.450 1.00 92.25 139 THR A C 1
ATOM 1078 O O . THR A 1 139 ? -2.820 12.509 -0.331 1.00 92.25 139 THR A O 1
ATOM 1081 N N . ALA A 1 140 ? -1.656 13.872 -1.684 1.00 91.31 140 ALA A N 1
ATOM 1082 C CA . ALA A 1 140 ? -0.739 14.335 -0.636 1.00 91.31 140 ALA A CA 1
ATOM 1083 C C . ALA A 1 140 ? -1.489 14.903 0.585 1.00 91.31 140 ALA A C 1
ATOM 1085 O O . ALA A 1 140 ? -1.125 14.632 1.726 1.00 91.31 140 ALA A O 1
ATOM 1086 N N . LYS A 1 141 ? -2.605 15.604 0.344 1.00 91.69 141 LYS A N 1
ATOM 1087 C CA . LYS A 1 141 ? -3.491 16.125 1.392 1.00 91.69 141 LYS A CA 1
ATOM 1088 C C . LYS A 1 141 ? -4.072 15.017 2.275 1.00 91.69 141 LYS A C 1
ATOM 1090 O O . LYS A 1 141 ? -4.077 15.143 3.491 1.00 91.69 141 LYS A O 1
ATOM 1095 N N . PHE A 1 142 ? -4.537 13.922 1.673 1.00 91.88 142 PHE A N 1
ATOM 1096 C CA . PHE A 1 142 ? -5.065 12.791 2.430 1.00 91.88 142 PHE A CA 1
ATOM 1097 C C . PHE A 1 142 ? -3.963 12.068 3.208 1.00 91.88 142 PHE A C 1
ATOM 1099 O O . PHE A 1 142 ? -4.169 11.738 4.370 1.00 91.88 142 PHE A O 1
ATOM 1106 N N . LYS A 1 143 ? -2.772 11.901 2.617 1.00 94.12 143 LYS A N 1
ATOM 1107 C CA . LYS A 1 143 ? -1.603 11.351 3.325 1.00 94.12 143 LYS A CA 1
ATOM 1108 C C . LYS A 1 143 ? -1.255 12.182 4.562 1.00 94.12 143 LYS A C 1
ATOM 1110 O O . LYS A 1 143 ? -1.015 11.612 5.619 1.00 94.12 143 LYS A O 1
ATOM 1115 N N . LEU A 1 144 ? -1.319 13.511 4.459 1.00 92.75 144 LEU A N 1
ATOM 1116 C CA . LEU A 1 144 ? -1.133 14.412 5.597 1.00 92.75 144 LEU A CA 1
ATOM 1117 C C . LEU A 1 144 ? -2.201 14.204 6.686 1.00 92.75 144 LEU A C 1
ATOM 1119 O O . LEU A 1 144 ? -1.873 14.188 7.865 1.00 92.75 144 LEU A O 1
ATOM 1123 N N . TYR A 1 145 ? -3.465 13.983 6.310 1.00 92.19 145 TYR A N 1
ATOM 1124 C CA . TYR A 1 145 ? -4.527 13.675 7.277 1.00 92.19 145 TYR A CA 1
ATOM 1125 C C . TYR A 1 145 ? -4.293 12.357 8.017 1.00 92.19 145 TYR A C 1
ATOM 1127 O O . TYR A 1 145 ? -4.519 12.296 9.223 1.00 92.19 145 TYR A O 1
ATOM 1135 N N . ILE A 1 146 ? -3.799 11.326 7.324 1.00 93.19 146 ILE A N 1
ATOM 1136 C CA . ILE A 1 146 ? -3.386 10.075 7.971 1.00 93.19 146 ILE A CA 1
ATOM 1137 C C . ILE A 1 146 ? -2.219 10.322 8.932 1.00 93.19 146 ILE A C 1
ATOM 1139 O O . ILE A 1 146 ? -2.237 9.801 10.040 1.00 93.19 146 ILE A O 1
ATOM 1143 N N . LEU A 1 147 ? -1.240 11.151 8.559 1.00 91.50 147 LEU A N 1
ATOM 1144 C CA . LEU A 1 147 ? -0.134 11.501 9.455 1.00 91.50 147 LEU A CA 1
ATOM 1145 C C . LEU A 1 147 ? -0.603 12.246 10.711 1.00 91.50 147 LEU A C 1
ATOM 1147 O O . LEU A 1 147 ? -0.056 11.993 11.778 1.00 91.50 147 LEU A O 1
ATOM 1151 N N . TYR A 1 148 ? -1.628 13.101 10.625 1.00 90.00 148 TYR A N 1
ATOM 1152 C CA . TYR A 1 148 ? -2.226 13.709 11.821 1.00 90.00 148 TYR A CA 1
ATOM 1153 C C . TYR A 1 148 ? -2.896 12.677 12.726 1.00 90.00 148 TYR A C 1
ATOM 1155 O O . TYR A 1 148 ? -2.698 12.723 13.933 1.00 90.00 148 TYR A O 1
ATOM 1163 N N . VAL A 1 149 ? -3.629 11.720 12.150 1.00 89.69 149 VAL A N 1
ATOM 1164 C CA . VAL A 1 149 ? -4.208 10.599 12.907 1.00 89.69 149 VAL A CA 1
ATOM 1165 C C . VAL A 1 149 ? -3.103 9.805 13.606 1.00 89.69 149 VAL A C 1
ATOM 1167 O O . VAL A 1 149 ? -3.171 9.601 14.809 1.00 89.69 149 VAL A O 1
ATOM 1170 N N . VAL A 1 150 ? -2.048 9.413 12.887 1.00 91.44 150 VAL A N 1
ATOM 1171 C CA . VAL A 1 150 ? -0.916 8.664 13.460 1.00 91.44 150 VAL A CA 1
ATOM 1172 C C . VAL A 1 150 ? -0.206 9.463 14.552 1.00 91.44 150 VAL A C 1
ATOM 1174 O O . VAL A 1 150 ? 0.105 8.910 15.601 1.00 91.44 150 VAL A O 1
ATOM 1177 N N . ASN A 1 151 ? 0.021 10.759 14.335 1.00 89.94 151 ASN A N 1
ATOM 1178 C CA . ASN A 1 151 ? 0.609 11.630 15.344 1.00 89.94 151 ASN A CA 1
ATOM 1179 C C . ASN A 1 151 ? -0.256 11.679 16.608 1.00 89.94 151 ASN A C 1
ATOM 1181 O O . ASN A 1 151 ? 0.271 11.511 17.701 1.00 89.94 151 ASN A O 1
ATOM 1185 N N . ASP A 1 152 ? -1.569 11.861 16.470 1.00 86.19 152 ASP A N 1
ATOM 1186 C CA . ASP A 1 152 ? -2.481 11.857 17.613 1.00 86.19 152 ASP A CA 1
ATOM 1187 C C . ASP A 1 152 ? -2.475 10.501 18.331 1.00 86.19 152 ASP A C 1
ATOM 1189 O O . ASP A 1 152 ? -2.509 10.468 19.555 1.00 86.19 152 ASP A O 1
ATOM 1193 N N . LEU A 1 153 ? -2.400 9.383 17.608 1.00 86.62 153 LEU A N 1
ATOM 1194 C CA . LEU A 1 153 ? -2.321 8.050 18.213 1.00 86.62 153 LEU A CA 1
ATOM 1195 C C . LEU A 1 153 ? -1.045 7.868 19.036 1.00 86.62 153 LEU A C 1
ATOM 1197 O O . LEU A 1 153 ? -1.131 7.410 20.165 1.00 86.62 153 LEU A O 1
ATOM 1201 N N . LEU A 1 154 ? 0.112 8.298 18.520 1.00 83.25 154 LEU A N 1
ATOM 1202 C CA . LEU A 1 154 ? 1.394 8.204 19.234 1.00 83.25 154 LEU A CA 1
ATOM 1203 C C . LEU A 1 154 ? 1.412 8.97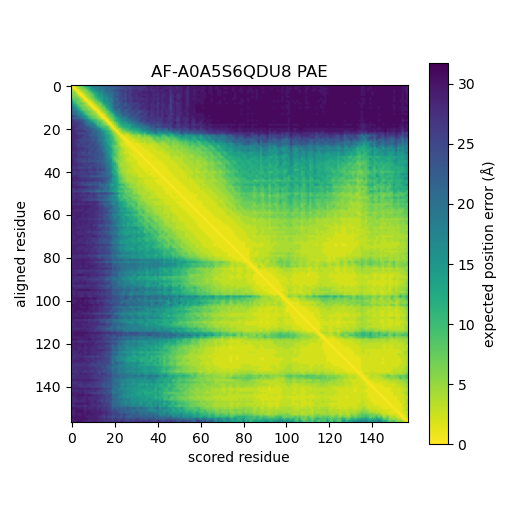8 20.555 1.00 83.25 154 LEU A C 1
ATOM 1205 O O . LEU A 1 154 ? 2.129 8.595 21.470 1.00 83.25 154 LEU A O 1
ATOM 1209 N N . HIS A 1 155 ? 0.656 10.071 20.651 1.00 79.06 155 HIS A N 1
ATOM 1210 C CA . HIS A 1 155 ? 0.569 10.861 21.881 1.00 79.06 155 HIS A CA 1
ATOM 1211 C C . HIS A 1 155 ? -0.499 10.341 22.856 1.00 79.06 155 HIS A C 1
ATOM 1213 O O . HIS A 1 155 ? -0.548 10.802 23.993 1.00 79.06 155 HIS A O 1
ATOM 1219 N N . ASN A 1 156 ? -1.370 9.430 22.412 1.00 71.50 156 ASN A N 1
ATOM 1220 C CA . ASN A 1 156 ? -2.500 8.906 23.182 1.00 71.50 156 ASN A CA 1
ATOM 1221 C C . ASN A 1 156 ? -2.393 7.395 23.477 1.00 71.50 156 ASN A C 1
ATOM 1223 O O . ASN A 1 156 ? -3.343 6.833 24.028 1.00 71.50 156 ASN A O 1
ATOM 1227 N N . TRP A 1 157 ? -1.295 6.745 23.080 1.00 65.50 157 TRP A N 1
ATOM 1228 C CA . TRP A 1 157 ? -0.947 5.357 23.410 1.00 65.50 157 TRP A CA 1
ATOM 1229 C C . TRP A 1 157 ? 0.069 5.306 24.550 1.00 65.50 157 TRP A C 1
ATOM 1231 O O . TRP A 1 157 ? 0.918 6.223 24.627 1.00 65.50 157 TRP A O 1
#